Protein AF-A0A318SGP2-F1 (afdb_monomer_lite)

Structure (mmCIF, N/CA/C/O backbone):
data_AF-A0A318SGP2-F1
#
_entry.id   AF-A0A318SGP2-F1
#
loop_
_atom_site.group_PDB
_atom_site.id
_atom_site.type_symbol
_atom_site.label_atom_id
_atom_site.label_alt_id
_atom_site.label_comp_id
_atom_site.label_asym_id
_atom_site.label_entity_id
_atom_site.label_seq_id
_atom_site.pdbx_PDB_ins_code
_atom_site.Cartn_x
_atom_site.Cartn_y
_atom_site.Cartn_z
_atom_site.occupancy
_atom_site.B_iso_or_equiv
_atom_site.auth_seq_id
_atom_site.auth_comp_id
_atom_site.auth_asym_id
_atom_site.auth_atom_id
_atom_site.pdbx_PDB_model_num
ATOM 1 N N . MET A 1 1 ? -17.124 5.085 8.212 1.00 80.06 1 MET A N 1
ATOM 2 C CA . MET A 1 1 ? -16.160 5.738 7.288 1.00 80.06 1 MET A CA 1
ATOM 3 C C . MET A 1 1 ? -14.744 5.190 7.428 1.00 80.06 1 MET A C 1
ATOM 5 O O . MET A 1 1 ? -14.176 4.794 6.423 1.00 80.06 1 MET A O 1
ATOM 9 N N . LEU A 1 2 ? -14.191 5.070 8.640 1.00 85.88 2 LEU A N 1
ATOM 10 C CA . LEU A 1 2 ? -12.833 4.540 8.842 1.00 85.88 2 LEU A CA 1
ATOM 11 C C . LEU A 1 2 ? -12.641 3.121 8.263 1.00 85.88 2 LEU A C 1
ATOM 13 O O . LEU A 1 2 ? -11.645 2.855 7.604 1.00 85.88 2 LEU A O 1
ATOM 17 N N . ARG A 1 3 ? -13.649 2.247 8.393 1.00 88.00 3 ARG A N 1
ATOM 18 C CA . ARG A 1 3 ? -13.656 0.897 7.788 1.00 88.00 3 ARG A CA 1
ATOM 19 C C . ARG A 1 3 ? -13.412 0.915 6.273 1.00 88.00 3 ARG A C 1
ATOM 21 O O . ARG A 1 3 ? -12.718 0.047 5.759 1.00 88.00 3 ARG A O 1
ATOM 28 N N . PHE A 1 4 ? -13.945 1.920 5.574 1.00 89.44 4 PHE A N 1
ATOM 29 C CA . PHE A 1 4 ? -13.763 2.079 4.130 1.00 89.44 4 PHE A CA 1
ATOM 30 C C . PHE A 1 4 ? -12.322 2.467 3.781 1.00 89.44 4 PHE A C 1
ATOM 32 O O . PHE A 1 4 ? -11.757 1.913 2.848 1.00 89.44 4 PHE A O 1
ATOM 39 N N . VAL A 1 5 ? -11.698 3.350 4.568 1.00 90.06 5 VAL A N 1
ATOM 40 C CA . VAL A 1 5 ? -10.284 3.731 4.395 1.00 90.06 5 VAL A CA 1
ATOM 41 C C . VAL A 1 5 ? -9.364 2.517 4.566 1.00 90.06 5 VAL A C 1
ATOM 43 O O . VAL A 1 5 ? -8.446 2.315 3.769 1.00 90.06 5 VAL A O 1
ATOM 46 N N . PHE A 1 6 ? -9.651 1.673 5.563 1.00 91.38 6 PHE A N 1
ATOM 47 C CA . PHE A 1 6 ? -8.962 0.396 5.758 1.00 91.38 6 PHE A CA 1
ATOM 48 C C . PHE A 1 6 ? -9.160 -0.551 4.580 1.00 91.38 6 PHE A C 1
ATOM 50 O O . PHE A 1 6 ? -8.186 -1.094 4.071 1.00 91.38 6 PHE A O 1
ATOM 57 N N . PHE A 1 7 ? -10.404 -0.721 4.131 1.00 93.56 7 PHE A N 1
ATOM 58 C CA . PHE A 1 7 ? -10.723 -1.594 3.009 1.00 93.56 7 PHE A CA 1
ATOM 59 C C . PHE A 1 7 ? -10.036 -1.143 1.715 1.00 93.56 7 PHE A C 1
ATOM 61 O O . PHE A 1 7 ? -9.409 -1.954 1.044 1.00 93.56 7 PHE A O 1
ATOM 68 N N . LEU A 1 8 ? -10.086 0.149 1.385 1.00 92.25 8 LEU A N 1
ATOM 69 C CA . LEU A 1 8 ? -9.478 0.667 0.162 1.00 92.25 8 LEU A CA 1
ATOM 70 C C . LEU A 1 8 ? -7.949 0.540 0.186 1.00 92.25 8 LEU A C 1
ATOM 72 O O . LEU A 1 8 ? -7.353 0.122 -0.805 1.00 92.25 8 LEU A O 1
ATOM 76 N N . SER A 1 9 ? -7.323 0.823 1.334 1.00 91.56 9 SER A N 1
ATOM 77 C CA . SER A 1 9 ? -5.880 0.607 1.511 1.00 91.56 9 SER A CA 1
ATOM 78 C C . SER A 1 9 ? -5.535 -0.883 1.406 1.00 91.56 9 SER A C 1
ATOM 80 O O . SER A 1 9 ? -4.572 -1.247 0.740 1.00 91.56 9 SER A O 1
ATOM 82 N N . ALA A 1 10 ? -6.350 -1.766 1.993 1.00 93.38 10 ALA A N 1
ATOM 83 C CA . ALA A 1 10 ? -6.169 -3.211 1.890 1.00 93.38 10 ALA A CA 1
ATOM 84 C C . ALA A 1 10 ? -6.221 -3.699 0.437 1.00 93.38 10 ALA A C 1
ATOM 86 O O . ALA A 1 10 ? -5.316 -4.407 0.005 1.00 93.38 10 ALA A O 1
ATOM 87 N N . VAL A 1 11 ? -7.234 -3.283 -0.330 1.00 95.62 11 VAL A N 1
ATOM 88 C CA . VAL A 1 11 ? -7.362 -3.627 -1.754 1.00 95.62 11 VAL A CA 1
ATOM 89 C C . VAL A 1 11 ? -6.136 -3.159 -2.535 1.00 95.62 11 VAL A C 1
ATOM 91 O O . VAL A 1 11 ? -5.570 -3.943 -3.292 1.00 95.62 11 VAL A O 1
ATOM 94 N N . PHE A 1 12 ? -5.677 -1.925 -2.309 1.00 93.31 12 PHE A N 1
ATOM 95 C CA . PHE A 1 12 ? -4.464 -1.408 -2.940 1.00 93.31 12 PHE A CA 1
ATOM 96 C C . PHE A 1 12 ? -3.246 -2.304 -2.663 1.00 93.31 12 PHE A C 1
ATOM 98 O O . PHE A 1 12 ? -2.582 -2.755 -3.597 1.00 93.31 12 PHE A O 1
ATOM 105 N N . TYR A 1 13 ? -2.983 -2.618 -1.393 1.00 93.75 13 TYR A N 1
ATOM 106 C CA . TYR A 1 13 ? -1.833 -3.433 -1.000 1.00 93.75 13 TYR A CA 1
ATOM 107 C C . TYR A 1 13 ? -1.910 -4.878 -1.495 1.00 93.75 13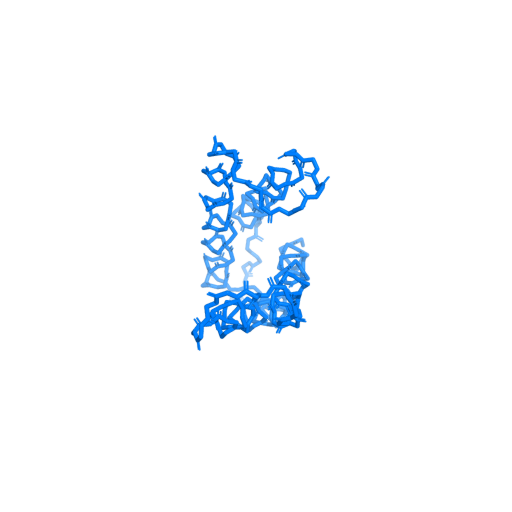 TYR A C 1
ATOM 109 O O . TYR A 1 13 ? -0.885 -5.443 -1.872 1.00 93.75 13 TYR A O 1
ATOM 117 N N . LEU A 1 14 ? -3.107 -5.463 -1.548 1.00 94.12 14 LEU A N 1
ATOM 118 C CA . LEU A 1 14 ? -3.321 -6.799 -2.104 1.00 94.12 14 LEU A CA 1
ATOM 119 C C . LEU A 1 14 ? -3.050 -6.838 -3.608 1.00 94.12 14 LEU A C 1
ATOM 121 O O . LEU A 1 14 ? -2.377 -7.752 -4.078 1.00 94.12 14 LEU A O 1
ATOM 125 N N . VAL A 1 15 ? -3.538 -5.847 -4.358 1.00 92.69 15 VAL A N 1
ATOM 126 C CA . VAL A 1 15 ? -3.337 -5.773 -5.812 1.00 92.69 15 VAL A CA 1
ATOM 127 C C . VAL A 1 15 ? -1.862 -5.550 -6.137 1.00 92.69 15 VAL A C 1
ATOM 129 O O . VAL A 1 15 ? -1.282 -6.311 -6.910 1.00 92.69 15 VAL A O 1
ATOM 132 N N . VAL A 1 16 ? -1.229 -4.551 -5.514 1.00 89.25 16 VAL A N 1
ATOM 133 C CA . VAL A 1 16 ? 0.189 -4.239 -5.750 1.00 89.25 16 VAL A CA 1
ATOM 134 C C . VAL A 1 16 ? 1.088 -5.375 -5.266 1.00 89.25 16 VAL A C 1
ATOM 136 O O . VAL A 1 16 ? 1.995 -5.798 -5.981 1.00 89.25 16 VAL A O 1
ATOM 139 N N . GLY A 1 17 ? 0.822 -5.909 -4.074 1.00 90.12 17 GLY A N 1
ATOM 140 C CA . GLY A 1 17 ? 1.582 -7.020 -3.519 1.00 90.12 17 GLY A CA 1
ATOM 141 C C . GLY A 1 17 ? 1.454 -8.292 -4.357 1.00 90.12 17 GLY A C 1
ATOM 142 O O . GLY A 1 17 ? 2.457 -8.949 -4.632 1.00 90.12 17 GLY A O 1
ATOM 143 N N . GLY A 1 18 ? 0.245 -8.603 -4.833 1.00 91.00 18 GLY A N 1
ATOM 144 C CA . GLY A 1 18 ? -0.004 -9.721 -5.740 1.00 91.00 18 GLY A CA 1
ATOM 145 C C . GLY A 1 18 ? 0.734 -9.563 -7.070 1.00 91.00 18 GLY A C 1
ATOM 146 O O . GLY A 1 18 ? 1.403 -10.496 -7.509 1.00 91.00 18 GLY A O 1
ATOM 147 N N . ALA A 1 19 ? 0.691 -8.371 -7.672 1.00 87.12 19 ALA A N 1
ATOM 148 C CA . ALA A 1 19 ? 1.413 -8.083 -8.911 1.00 87.12 19 ALA A CA 1
ATOM 149 C C . ALA A 1 19 ? 2.934 -8.268 -8.760 1.00 87.12 19 ALA A C 1
ATOM 151 O O . ALA A 1 19 ? 3.571 -8.870 -9.622 1.00 87.12 19 ALA A O 1
ATOM 152 N N . LEU A 1 20 ? 3.514 -7.812 -7.644 1.00 85.75 20 LEU A N 1
ATOM 153 C CA . LEU A 1 20 ? 4.939 -7.995 -7.347 1.00 85.75 20 LEU A CA 1
ATOM 154 C C . LEU A 1 20 ? 5.302 -9.459 -7.064 1.00 85.75 20 LEU A C 1
ATOM 156 O O . LEU A 1 20 ? 6.366 -9.924 -7.473 1.00 85.75 20 LEU A O 1
ATOM 160 N N . TYR A 1 21 ? 4.415 -10.197 -6.395 1.00 85.88 21 TYR A N 1
ATOM 161 C CA . TYR A 1 21 ? 4.620 -11.611 -6.089 1.00 85.88 21 TYR A CA 1
ATOM 162 C C . TYR A 1 21 ? 4.613 -12.490 -7.347 1.00 85.88 21 TYR A C 1
ATOM 164 O O . TYR A 1 21 ? 5.465 -13.366 -7.504 1.00 85.88 21 TYR A O 1
ATOM 172 N N . PHE A 1 22 ? 3.689 -12.235 -8.272 1.00 86.25 22 PHE A N 1
ATOM 173 C CA . PHE A 1 22 ? 3.549 -13.002 -9.512 1.00 86.25 22 PHE A CA 1
ATOM 174 C C . PHE A 1 22 ? 4.337 -12.423 -10.696 1.00 86.25 22 PHE A C 1
ATOM 176 O O . PHE A 1 22 ? 4.126 -12.847 -11.832 1.00 86.25 22 PHE A O 1
ATOM 183 N N . LEU A 1 23 ? 5.260 -11.483 -10.455 1.00 78.69 23 LEU A N 1
ATOM 184 C CA . LEU A 1 23 ? 6.044 -10.858 -11.518 1.00 78.69 23 LEU A CA 1
ATOM 185 C C . LEU A 1 23 ? 6.837 -11.926 -12.314 1.00 78.69 23 LEU A C 1
ATOM 187 O O . LEU A 1 23 ? 7.609 -12.690 -11.713 1.00 78.69 23 LEU A O 1
ATOM 191 N N . PRO A 1 24 ? 6.665 -12.012 -13.651 1.00 69.25 24 PRO A N 1
ATOM 192 C CA . PRO A 1 24 ? 7.335 -13.017 -14.471 1.00 69.25 24 PRO A CA 1
ATOM 193 C C . PRO A 1 24 ? 8.859 -12.864 -14.425 1.00 69.25 24 PRO A C 1
ATOM 195 O O . PRO A 1 24 ? 9.398 -11.779 -14.626 1.00 69.25 24 PRO A O 1
ATOM 198 N N . ALA A 1 25 ? 9.577 -13.970 -14.217 1.00 65.31 25 ALA A N 1
ATOM 199 C CA . ALA A 1 25 ? 11.045 -13.970 -14.192 1.00 65.31 25 ALA A CA 1
ATOM 200 C C . ALA A 1 25 ? 11.685 -13.818 -15.591 1.00 65.31 25 ALA A C 1
ATOM 202 O O . ALA A 1 25 ? 12.902 -13.677 -15.702 1.00 65.31 25 ALA A O 1
ATOM 203 N N . THR A 1 26 ? 10.879 -13.842 -16.657 1.00 59.06 26 THR A N 1
ATOM 204 C CA . THR A 1 26 ? 11.305 -13.888 -18.066 1.00 59.06 26 THR A CA 1
ATOM 205 C C . THR A 1 26 ? 11.908 -12.582 -18.599 1.00 59.06 26 THR A C 1
ATOM 207 O O . THR A 1 26 ? 12.415 -12.574 -19.714 1.00 59.06 26 THR A O 1
ATOM 210 N N . GLY A 1 27 ? 11.919 -11.500 -17.812 1.00 52.06 27 GLY A N 1
ATOM 211 C CA . GLY A 1 27 ? 12.558 -10.223 -18.162 1.00 52.06 27 GLY A CA 1
ATOM 212 C C . GLY A 1 27 ? 13.964 -10.007 -17.586 1.00 52.06 27 GLY A C 1
ATOM 213 O O . GLY A 1 27 ? 14.545 -8.952 -17.817 1.00 52.06 27 GLY A O 1
ATOM 214 N N . VAL A 1 28 ? 14.527 -10.959 -16.829 1.00 52.97 28 VAL A N 1
ATOM 215 C CA . VAL A 1 28 ? 15.836 -10.785 -16.166 1.00 52.97 28 VAL A CA 1
ATOM 216 C C . VAL A 1 28 ? 16.920 -11.598 -16.872 1.00 52.97 28 VAL A C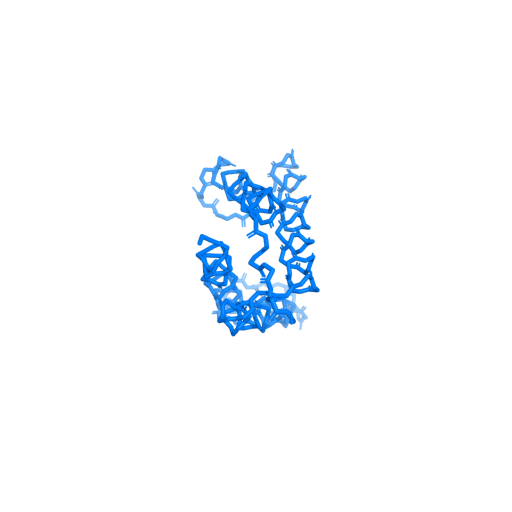 1
ATOM 218 O O . VAL A 1 28 ? 17.556 -12.481 -16.299 1.00 52.97 28 VAL A O 1
ATOM 221 N N . ALA A 1 29 ? 17.111 -11.318 -18.158 1.00 49.69 29 ALA A N 1
ATOM 222 C CA . ALA A 1 29 ? 18.236 -11.838 -18.920 1.00 49.69 29 ALA A CA 1
ATOM 223 C C . ALA A 1 29 ? 19.484 -11.001 -18.590 1.00 49.69 29 ALA A C 1
ATOM 225 O O . ALA A 1 29 ? 19.609 -9.872 -19.051 1.00 49.69 29 ALA A O 1
ATOM 226 N N . GLY A 1 30 ? 20.394 -11.538 -17.770 1.00 52.06 30 GLY A N 1
ATOM 227 C CA . GLY A 1 30 ? 21.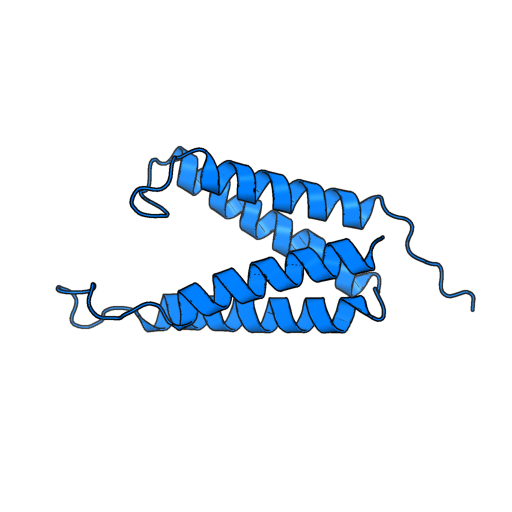738 -10.958 -17.623 1.00 52.06 30 GLY A CA 1
ATOM 228 C C . GLY A 1 30 ? 22.396 -11.034 -16.249 1.00 52.06 30 GLY A C 1
ATOM 229 O O . GLY A 1 30 ? 23.550 -10.640 -16.131 1.00 52.06 30 GLY A O 1
ATOM 230 N N . ILE A 1 31 ? 21.726 -11.543 -15.210 1.00 46.50 31 ILE A N 1
ATOM 231 C CA . ILE A 1 31 ? 22.348 -11.711 -13.887 1.00 46.50 31 ILE A CA 1
ATOM 232 C C . ILE A 1 31 ? 22.041 -13.123 -13.389 1.00 46.50 31 ILE A C 1
ATOM 234 O O . ILE A 1 31 ? 20.889 -13.475 -13.147 1.00 46.50 31 ILE A O 1
ATOM 238 N N . THR A 1 32 ? 23.081 -13.936 -13.209 1.00 53.28 32 THR A N 1
ATOM 239 C CA . THR A 1 32 ? 23.048 -15.297 -12.634 1.00 53.28 32 THR A CA 1
ATOM 240 C C . THR A 1 32 ? 22.464 -15.352 -11.210 1.00 53.28 32 THR A C 1
ATOM 242 O O . THR A 1 32 ? 22.118 -16.423 -10.726 1.00 53.28 32 THR A O 1
ATOM 245 N N . PHE A 1 33 ? 22.269 -14.188 -10.581 1.00 50.25 33 PHE A N 1
ATOM 246 C CA . PHE A 1 33 ? 21.510 -13.933 -9.352 1.00 50.25 33 PHE A CA 1
ATOM 247 C C . PHE A 1 33 ? 20.412 -12.878 -9.576 1.00 50.25 33 PHE A C 1
ATOM 249 O O . PHE A 1 33 ? 20.348 -11.879 -8.864 1.00 50.25 33 PHE A O 1
ATOM 256 N N . SER A 1 34 ? 19.559 -13.045 -10.588 1.00 53.03 34 SER A N 1
ATOM 257 C CA . SER A 1 34 ? 18.332 -12.247 -10.710 1.00 53.03 34 SER A CA 1
ATOM 258 C C . SER A 1 34 ? 17.578 -12.275 -9.372 1.00 53.03 34 SER A C 1
ATOM 260 O O . SER A 1 34 ? 17.125 -13.352 -8.959 1.00 53.03 34 SER A O 1
ATOM 262 N N . PRO A 1 35 ? 17.425 -11.146 -8.651 1.00 68.69 35 PRO A N 1
ATOM 263 C CA . PRO A 1 35 ? 16.802 -11.152 -7.345 1.00 68.69 35 PRO A CA 1
ATOM 264 C C . PRO A 1 35 ? 15.288 -11.130 -7.526 1.00 68.69 35 PRO A C 1
ATOM 266 O O . PRO A 1 35 ? 14.619 -10.302 -6.934 1.00 68.69 35 PRO A O 1
ATOM 269 N N . ALA A 1 36 ? 14.719 -12.037 -8.328 1.00 70.62 36 ALA A N 1
ATOM 270 C CA . ALA A 1 36 ? 13.272 -12.222 -8.434 1.00 70.62 36 ALA A CA 1
ATOM 271 C C . ALA A 1 36 ? 12.643 -12.571 -7.071 1.00 70.62 36 ALA A C 1
ATOM 273 O O . ALA A 1 36 ? 11.441 -12.417 -6.874 1.00 70.62 36 ALA A O 1
ATOM 274 N N . TRP A 1 37 ? 13.458 -13.006 -6.104 1.00 79.94 37 TRP A N 1
ATOM 275 C CA . TRP A 1 37 ? 13.057 -13.160 -4.711 1.00 79.94 37 TRP A CA 1
ATOM 276 C C . TRP A 1 37 ? 12.735 -11.823 -4.024 1.00 79.94 37 TRP A C 1
ATOM 278 O O . TRP A 1 37 ? 11.864 -11.807 -3.166 1.00 79.94 37 TRP A O 1
ATOM 288 N N . LEU A 1 38 ? 13.380 -10.711 -4.396 1.00 81.62 38 LEU A N 1
ATOM 289 C CA . LEU A 1 38 ? 13.170 -9.398 -3.780 1.00 81.62 38 LEU A CA 1
ATOM 290 C C . LEU A 1 38 ? 11.780 -8.809 -4.092 1.00 81.62 38 LEU A C 1
ATOM 292 O O . LEU A 1 38 ? 11.075 -8.481 -3.137 1.00 81.62 38 LEU A O 1
ATOM 296 N N . PRO A 1 39 ? 11.318 -8.719 -5.362 1.00 82.50 39 PRO A N 1
ATOM 297 C CA . PRO A 1 39 ? 9.955 -8.295 -5.652 1.00 82.50 39 PRO A CA 1
ATOM 298 C C . PRO A 1 39 ? 8.939 -9.298 -5.101 1.00 82.50 39 PRO A C 1
ATOM 300 O O . PRO A 1 39 ? 7.900 -8.878 -4.608 1.00 82.50 39 PRO A O 1
ATOM 303 N N . ARG A 1 40 ? 9.255 -10.601 -5.060 1.00 87.25 40 ARG A N 1
ATOM 304 C CA . ARG A 1 40 ? 8.388 -11.598 -4.410 1.00 87.25 40 ARG A CA 1
ATOM 305 C C . ARG A 1 40 ? 8.246 -11.382 -2.913 1.00 87.25 40 ARG A C 1
ATOM 307 O O . ARG A 1 40 ? 7.135 -11.436 -2.401 1.00 87.25 40 ARG A O 1
ATOM 314 N N . LEU A 1 41 ? 9.347 -11.127 -2.214 1.00 89.00 41 LEU A N 1
ATOM 315 C CA . LEU A 1 41 ? 9.346 -10.865 -0.780 1.00 89.00 41 LEU A CA 1
ATOM 316 C C . LEU A 1 41 ? 8.599 -9.566 -0.477 1.00 89.00 41 LEU A C 1
ATOM 318 O O . LEU A 1 41 ? 7.718 -9.561 0.377 1.00 89.00 41 LEU A O 1
ATOM 322 N N . ALA A 1 42 ? 8.898 -8.492 -1.213 1.00 89.12 42 ALA A N 1
ATOM 323 C CA . ALA A 1 42 ? 8.172 -7.232 -1.102 1.00 89.12 42 ALA A CA 1
ATOM 324 C C . ALA A 1 42 ? 6.672 -7.435 -1.369 1.00 89.12 42 ALA A C 1
ATOM 326 O O . ALA A 1 42 ? 5.837 -6.979 -0.592 1.00 89.12 42 ALA A O 1
ATOM 327 N N . GLY A 1 43 ? 6.331 -8.195 -2.412 1.00 89.75 43 GLY A N 1
ATOM 328 C CA . GLY A 1 43 ? 4.962 -8.565 -2.742 1.00 89.75 43 GLY A CA 1
ATOM 329 C C . GLY A 1 43 ? 4.263 -9.318 -1.613 1.00 89.75 43 GLY A C 1
ATOM 330 O O . GLY A 1 43 ? 3.181 -8.922 -1.193 1.00 89.75 43 GLY A O 1
ATOM 331 N N . ALA A 1 44 ? 4.906 -10.344 -1.051 1.00 91.38 44 ALA A N 1
ATOM 332 C CA . ALA A 1 44 ? 4.377 -11.119 0.070 1.00 91.38 44 ALA A CA 1
ATOM 333 C C . ALA A 1 44 ? 4.151 -10.256 1.322 1.00 91.38 44 ALA A C 1
ATOM 335 O O . ALA A 1 44 ? 3.111 -10.378 1.967 1.00 91.38 44 ALA A O 1
ATOM 336 N N . VAL A 1 45 ? 5.084 -9.351 1.640 1.00 93.62 45 VAL A N 1
ATOM 337 C CA . VAL A 1 45 ? 4.948 -8.405 2.760 1.00 93.62 45 VAL A CA 1
ATOM 338 C C . VAL A 1 45 ? 3.757 -7.472 2.542 1.00 93.62 45 VAL A C 1
ATOM 340 O O . VAL A 1 45 ? 2.952 -7.295 3.454 1.00 93.62 45 VAL A O 1
ATOM 343 N N . LEU A 1 46 ? 3.595 -6.916 1.337 1.00 92.88 46 LEU A N 1
ATOM 344 C CA . LEU A 1 46 ? 2.461 -6.045 1.015 1.00 92.88 46 LEU A CA 1
ATOM 345 C C . LEU A 1 46 ? 1.129 -6.804 1.029 1.00 92.88 46 LEU A C 1
ATOM 347 O O . LEU A 1 46 ? 0.149 -6.282 1.551 1.00 92.88 46 LEU A O 1
ATOM 351 N N . VAL A 1 47 ? 1.086 -8.048 0.540 1.00 94.31 47 VAL A N 1
ATOM 352 C CA . VAL A 1 47 ? -0.111 -8.901 0.633 1.00 94.31 47 VAL A CA 1
ATOM 353 C C . VAL A 1 47 ? -0.466 -9.176 2.092 1.00 94.31 47 VAL A C 1
ATOM 355 O O . VAL A 1 47 ? -1.618 -8.993 2.479 1.00 94.31 47 VAL A O 1
ATOM 358 N N . ALA A 1 48 ? 0.507 -9.567 2.920 1.00 94.69 48 ALA A N 1
ATOM 359 C CA . ALA A 1 48 ? 0.290 -9.804 4.346 1.00 94.69 48 ALA A CA 1
ATOM 360 C C . ALA A 1 48 ? -0.220 -8.539 5.055 1.00 94.69 48 ALA A C 1
ATOM 362 O O . ALA A 1 48 ? -1.166 -8.601 5.842 1.00 94.69 48 ALA A O 1
ATOM 363 N N . TRP A 1 49 ? 0.347 -7.379 4.717 1.00 93.94 49 TRP A N 1
ATOM 364 C CA . TRP A 1 49 ? -0.108 -6.086 5.218 1.00 93.94 49 TRP A CA 1
ATOM 365 C C . TRP A 1 49 ? -1.542 -5.764 4.777 1.00 93.94 49 TRP A C 1
ATOM 367 O O . TRP A 1 49 ? -2.377 -5.384 5.598 1.00 93.94 49 TRP A O 1
ATOM 377 N N . GLY A 1 50 ? -1.866 -5.979 3.500 1.00 92.69 50 GLY A N 1
ATOM 378 C CA . GLY A 1 50 ? -3.209 -5.803 2.951 1.00 92.69 50 GLY A CA 1
ATOM 379 C C . GLY A 1 50 ? -4.245 -6.702 3.626 1.00 92.69 50 GLY A C 1
ATOM 380 O O . GLY A 1 50 ? -5.306 -6.223 4.023 1.00 92.69 50 GLY A O 1
ATOM 381 N N . LEU A 1 51 ? -3.922 -7.980 3.846 1.00 94.50 51 LEU A N 1
ATOM 382 C CA . LEU A 1 51 ? -4.766 -8.916 4.598 1.00 94.50 51 LEU A CA 1
ATOM 383 C C . LEU A 1 51 ? -4.999 -8.434 6.035 1.00 94.50 51 LEU A C 1
ATOM 385 O O . LEU A 1 51 ? -6.140 -8.405 6.498 1.00 94.50 51 LEU A O 1
ATOM 389 N N . GLN A 1 52 ? -3.943 -7.991 6.723 1.00 93.69 52 GLN A N 1
ATOM 390 C CA . GLN A 1 52 ? -4.054 -7.451 8.077 1.00 93.69 52 GLN A CA 1
ATOM 391 C C . GLN A 1 52 ? -4.976 -6.224 8.122 1.00 93.69 52 GLN A C 1
ATOM 393 O O . GLN A 1 52 ? -5.808 -6.112 9.026 1.00 93.69 52 GLN A O 1
ATOM 398 N N . LEU A 1 53 ? -4.880 -5.317 7.145 1.00 92.06 53 LEU A N 1
ATOM 399 C CA . LEU A 1 53 ? -5.762 -4.152 7.029 1.00 92.06 53 LEU A CA 1
ATOM 400 C C . LEU A 1 53 ? -7.213 -4.549 6.727 1.00 92.06 53 LEU A C 1
ATOM 402 O O . LEU A 1 53 ? -8.132 -3.982 7.324 1.00 92.06 53 LEU A O 1
ATOM 406 N N . ALA A 1 54 ? -7.430 -5.547 5.866 1.00 92.56 54 ALA A N 1
ATOM 407 C CA . ALA A 1 54 ? -8.758 -6.078 5.570 1.00 92.56 54 ALA 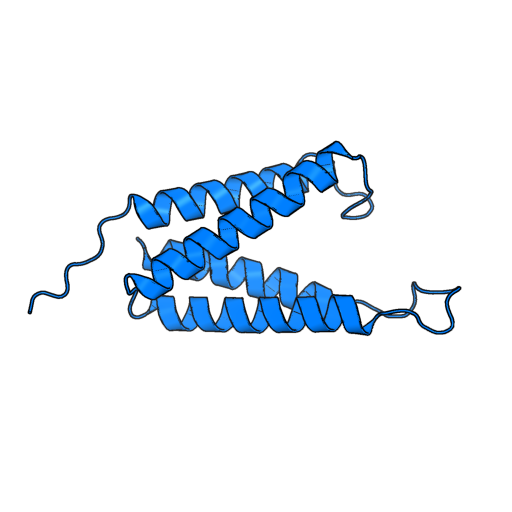A CA 1
ATOM 408 C C . ALA A 1 54 ? -9.425 -6.643 6.832 1.00 92.56 54 ALA A C 1
ATOM 410 O O . ALA A 1 54 ? -10.565 -6.292 7.134 1.00 92.56 54 ALA A O 1
ATOM 411 N N . VAL A 1 55 ? -8.700 -7.436 7.628 1.00 91.81 55 VAL A N 1
ATOM 412 C CA . VAL A 1 55 ? -9.197 -7.968 8.909 1.00 91.81 55 VAL A CA 1
ATOM 413 C C . VAL A 1 55 ? -9.454 -6.834 9.909 1.00 91.81 55 VAL A C 1
ATOM 415 O O . VAL A 1 55 ? -10.514 -6.778 10.542 1.00 91.81 55 VAL A O 1
ATOM 418 N N . SER A 1 56 ? -8.528 -5.876 9.998 1.00 88.75 56 SER A N 1
ATOM 419 C CA . SER A 1 56 ? -8.610 -4.724 10.911 1.00 88.75 56 SER A CA 1
ATOM 420 C C . SER A 1 56 ? -9.743 -3.748 10.567 1.00 88.75 56 SER A C 1
ATOM 422 O O . SER A 1 56 ? -10.184 -2.990 11.431 1.00 88.75 56 SER A O 1
ATOM 424 N N . SER A 1 57 ? -10.278 -3.792 9.341 1.00 88.00 57 SER A N 1
ATOM 425 C CA . SER A 1 57 ? -11.438 -2.986 8.934 1.00 88.00 57 SER A CA 1
ATOM 426 C C . SER A 1 57 ? -12.700 -3.298 9.753 1.00 88.00 57 SER A C 1
ATOM 428 O O . SER A 1 57 ? -13.564 -2.435 9.935 1.00 88.00 57 SER A O 1
ATOM 430 N N . SER A 1 58 ? -12.806 -4.517 10.294 1.00 86.44 58 SER A N 1
ATOM 431 C CA . SER A 1 58 ? -13.945 -4.946 11.107 1.00 86.44 58 SER A CA 1
ATOM 432 C C . SER A 1 58 ? -13.983 -4.251 12.472 1.00 86.44 58 SER A C 1
ATOM 434 O O . SER A 1 58 ? -15.068 -3.895 12.935 1.00 86.44 58 SER A O 1
ATOM 436 N N . ARG A 1 59 ? -12.823 -4.005 13.094 1.00 84.56 59 ARG A N 1
ATOM 437 C CA . ARG A 1 59 ? -12.679 -3.334 14.396 1.00 84.56 59 ARG A CA 1
ATOM 438 C C . ARG A 1 59 ? -11.436 -2.433 14.392 1.00 84.56 59 ARG A C 1
ATOM 440 O O . ARG A 1 59 ? -10.374 -2.854 14.856 1.00 84.56 59 ARG A O 1
ATOM 447 N N . PRO A 1 60 ? -11.549 -1.195 13.880 1.00 81.31 60 PRO A N 1
ATOM 448 C CA . PRO A 1 60 ? -10.421 -0.275 13.824 1.00 81.31 60 PRO A CA 1
ATOM 449 C C . PRO A 1 60 ? -9.964 0.105 15.239 1.00 81.31 60 PRO A C 1
ATOM 451 O O . PRO A 1 60 ? -10.731 0.671 16.014 1.00 81.31 60 PRO A O 1
ATOM 454 N N . SER A 1 61 ? -8.710 -0.192 15.577 1.00 85.50 61 SER A N 1
ATOM 455 C CA . SER A 1 61 ? -8.080 0.205 16.842 1.00 85.50 61 SER A CA 1
ATOM 456 C C . SER A 1 61 ? -7.072 1.329 16.606 1.00 85.50 61 SER A C 1
ATOM 458 O O . SER A 1 61 ? -6.633 1.552 15.477 1.00 85.50 61 SER A O 1
ATOM 460 N N . VAL A 1 62 ? -6.657 2.029 17.669 1.00 84.50 62 VAL A N 1
ATOM 461 C CA . VAL A 1 62 ? -5.630 3.082 17.560 1.00 84.50 62 VAL A CA 1
ATOM 462 C C . VAL A 1 62 ? -4.342 2.535 16.939 1.00 84.50 62 VAL A C 1
ATOM 464 O O . VAL A 1 62 ? -3.811 3.173 16.035 1.00 84.50 62 VAL A O 1
ATOM 467 N N . GLY A 1 63 ? -3.895 1.345 17.357 1.00 86.19 63 GLY A N 1
ATOM 468 C CA . GLY A 1 63 ? -2.686 0.712 16.822 1.00 86.19 63 GLY A CA 1
ATOM 469 C C . GLY A 1 63 ? -2.799 0.344 15.339 1.00 86.19 63 GLY A C 1
ATOM 470 O O . GLY A 1 63 ? -1.848 0.514 14.577 1.00 86.19 63 GLY A O 1
ATOM 471 N N . PHE A 1 64 ? -3.978 -0.092 14.887 1.00 89.25 64 PHE A N 1
ATOM 472 C CA . PHE A 1 64 ? -4.197 -0.375 13.466 1.00 89.25 64 PHE A CA 1
ATOM 473 C C . PHE A 1 64 ? -4.262 0.901 12.626 1.00 89.25 64 PHE A C 1
ATOM 475 O O . PHE A 1 64 ? -3.777 0.913 11.498 1.00 89.25 64 PHE A O 1
ATOM 482 N N . VAL A 1 65 ? -4.818 1.987 13.173 1.00 89.31 65 VAL A N 1
ATOM 483 C CA . VAL A 1 65 ? -4.847 3.294 12.498 1.00 89.31 65 VAL A CA 1
ATOM 484 C C . VAL A 1 65 ? -3.435 3.843 12.339 1.00 89.31 65 VAL A C 1
ATOM 486 O O . VAL A 1 65 ? -3.085 4.286 11.250 1.00 89.31 65 VAL A O 1
ATOM 489 N N . THR A 1 66 ? -2.599 3.778 13.379 1.00 88.69 66 THR A N 1
ATOM 490 C CA . THR A 1 66 ? -1.201 4.226 13.277 1.00 88.69 66 THR A CA 1
ATOM 491 C C . THR A 1 66 ? -0.420 3.394 12.269 1.00 88.69 66 THR A C 1
ATOM 493 O O . THR A 1 66 ? 0.335 3.961 11.487 1.00 88.69 66 THR A O 1
ATOM 496 N N . GLY A 1 67 ? -0.648 2.076 12.234 1.00 90.19 67 GLY A N 1
ATOM 497 C CA . GLY A 1 67 ? -0.072 1.197 11.216 1.00 90.19 67 GLY A CA 1
ATOM 498 C C . GLY A 1 67 ? -0.475 1.617 9.801 1.00 90.19 67 GLY A C 1
ATOM 499 O O . GLY A 1 67 ? 0.392 1.875 8.973 1.00 90.19 67 GLY A O 1
ATOM 500 N N . LEU A 1 68 ? -1.776 1.758 9.534 1.00 92.12 68 LEU A N 1
ATOM 501 C CA . LEU A 1 68 ? -2.296 2.190 8.232 1.00 92.12 68 LEU A CA 1
ATOM 502 C C . LEU A 1 68 ? -1.701 3.537 7.788 1.00 92.12 68 LEU A C 1
ATOM 504 O O . LEU A 1 68 ? -1.228 3.656 6.662 1.00 92.12 68 LEU A O 1
ATOM 508 N N . VAL A 1 69 ? -1.692 4.534 8.677 1.00 93.50 69 VAL A N 1
ATOM 509 C CA . VAL A 1 69 ? -1.137 5.866 8.395 1.00 93.50 69 VAL A CA 1
ATOM 510 C C . VAL A 1 69 ? 0.350 5.773 8.067 1.00 93.50 69 VAL A C 1
ATOM 512 O O . VAL A 1 69 ? 0.776 6.297 7.040 1.00 93.50 69 VAL A O 1
ATOM 515 N N . ALA A 1 70 ? 1.130 5.081 8.900 1.00 92.62 70 ALA A N 1
ATOM 516 C CA . ALA A 1 70 ? 2.564 4.923 8.687 1.00 92.62 70 ALA A CA 1
ATOM 517 C C . ALA A 1 70 ? 2.862 4.197 7.369 1.00 92.62 70 ALA A C 1
ATOM 519 O O . ALA A 1 70 ? 3.693 4.662 6.597 1.00 92.62 70 ALA A O 1
ATOM 520 N N . GLY A 1 71 ? 2.152 3.104 7.078 1.00 91.38 71 GLY A N 1
ATOM 521 C CA . GLY A 1 71 ? 2.323 2.341 5.842 1.00 91.38 71 GLY A CA 1
ATOM 522 C C . GLY A 1 71 ? 1.999 3.163 4.595 1.00 91.38 71 GLY A C 1
ATOM 523 O O . GLY A 1 71 ? 2.804 3.214 3.663 1.00 91.38 71 GLY A O 1
ATOM 524 N N . ASN A 1 72 ? 0.858 3.856 4.593 1.00 94.25 72 ASN A N 1
ATOM 525 C CA . ASN A 1 72 ? 0.435 4.678 3.460 1.00 94.25 72 ASN A CA 1
ATOM 526 C C . ASN A 1 72 ? 1.411 5.839 3.215 1.00 94.25 72 ASN A C 1
ATOM 528 O O . ASN A 1 72 ? 1.795 6.085 2.072 1.00 94.25 72 ASN A O 1
ATOM 532 N N . LEU A 1 73 ? 1.843 6.529 4.278 1.00 93.12 73 LEU A N 1
ATOM 533 C CA . LEU A 1 73 ? 2.801 7.631 4.168 1.00 93.12 73 LEU A CA 1
ATOM 534 C C . LEU A 1 73 ? 4.194 7.153 3.767 1.00 93.12 73 LEU A C 1
ATOM 536 O O . LEU A 1 73 ? 4.848 7.835 2.987 1.00 93.12 73 LEU A O 1
ATOM 540 N N . LEU A 1 74 ? 4.639 5.988 4.246 1.00 92.88 74 LEU A N 1
ATOM 541 C CA . LEU A 1 74 ? 5.929 5.423 3.858 1.00 92.88 74 LEU A CA 1
ATOM 542 C C . LEU A 1 74 ? 5.950 5.103 2.360 1.00 92.88 74 LEU A C 1
ATOM 544 O O . LEU A 1 74 ? 6.888 5.489 1.674 1.00 92.88 74 LEU A O 1
ATOM 548 N N . VAL A 1 75 ? 4.898 4.468 1.833 1.00 90.81 75 VAL A N 1
ATOM 549 C CA . VAL A 1 75 ? 4.796 4.176 0.392 1.00 90.81 75 VAL A CA 1
ATOM 550 C C . VAL A 1 75 ? 4.672 5.452 -0.436 1.00 90.81 75 VAL A C 1
ATOM 552 O O . VAL A 1 75 ? 5.316 5.576 -1.473 1.00 90.81 75 VAL A O 1
ATOM 555 N N . ALA A 1 76 ? 3.895 6.436 0.018 1.00 91.31 76 ALA A N 1
ATOM 556 C CA . ALA A 1 76 ? 3.850 7.732 -0.650 1.00 91.31 76 ALA A CA 1
ATOM 557 C C . ALA A 1 76 ? 5.240 8.402 -0.667 1.00 91.31 76 ALA A C 1
ATOM 559 O O . ALA A 1 76 ? 5.672 8.908 -1.703 1.00 91.31 76 ALA A O 1
ATOM 560 N N . ALA A 1 77 ? 5.968 8.343 0.451 1.00 91.06 77 ALA A N 1
ATOM 561 C CA . ALA A 1 77 ? 7.302 8.913 0.594 1.00 91.06 77 ALA A CA 1
ATOM 562 C C . ALA A 1 77 ? 8.370 8.192 -0.239 1.00 91.06 77 ALA A C 1
ATOM 564 O O . ALA A 1 77 ? 9.356 8.825 -0.599 1.00 91.06 77 ALA A O 1
ATOM 565 N N . THR A 1 78 ? 8.201 6.908 -0.574 1.00 88.69 78 THR A N 1
ATOM 566 C CA . THR A 1 78 ? 9.115 6.213 -1.496 1.00 88.69 78 THR A CA 1
ATOM 567 C C . THR A 1 78 ? 8.779 6.471 -2.963 1.00 88.69 78 THR A C 1
ATOM 569 O O . THR A 1 78 ? 9.690 6.554 -3.787 1.00 88.69 78 THR A O 1
ATOM 572 N N . LEU A 1 79 ? 7.498 6.646 -3.300 1.00 85.25 79 LEU A N 1
ATOM 573 C CA . LEU A 1 79 ? 7.062 6.911 -4.672 1.00 85.25 79 LEU A CA 1
ATOM 574 C C . LEU A 1 79 ? 7.492 8.297 -5.164 1.00 85.25 79 LEU A C 1
ATOM 576 O O . LEU A 1 79 ? 7.966 8.411 -6.290 1.00 85.25 79 LEU A O 1
ATOM 580 N N . VAL A 1 80 ? 7.372 9.347 -4.344 1.00 86.62 80 VAL A N 1
ATOM 581 C CA . VAL A 1 80 ? 7.673 10.723 -4.790 1.00 86.62 80 VAL A CA 1
ATOM 582 C C . VAL A 1 80 ? 9.130 10.889 -5.262 1.00 86.62 80 VAL A C 1
ATOM 584 O O . VAL A 1 80 ? 9.321 11.335 -6.393 1.00 86.62 80 VAL A O 1
ATOM 587 N N . PRO A 1 81 ? 10.169 10.504 -4.493 1.00 84.88 81 PRO A N 1
ATOM 588 C CA . PRO A 1 81 ? 11.557 10.624 -4.940 1.00 84.88 81 PRO A CA 1
ATOM 589 C C . PRO A 1 81 ? 11.853 9.779 -6.176 1.00 84.88 81 PRO A C 1
ATOM 591 O O . PRO A 1 81 ? 12.613 10.203 -7.040 1.00 84.88 81 PRO A O 1
ATOM 594 N N . ALA A 1 82 ? 11.239 8.599 -6.276 1.00 82.75 82 ALA A N 1
ATOM 595 C CA . ALA A 1 82 ? 11.435 7.710 -7.410 1.00 82.75 82 ALA A CA 1
ATOM 596 C C . ALA A 1 82 ? 10.816 8.262 -8.709 1.00 82.75 82 ALA A C 1
ATOM 598 O O . ALA A 1 82 ? 11.338 8.025 -9.793 1.00 82.75 82 ALA A O 1
ATOM 599 N N . VAL A 1 83 ? 9.731 9.035 -8.608 1.00 85.25 83 VAL A N 1
ATOM 600 C CA . VAL A 1 83 ? 9.161 9.781 -9.740 1.00 85.25 83 VAL A CA 1
ATOM 601 C C . VAL A 1 83 ? 10.059 10.957 -10.122 1.00 85.25 83 VAL A C 1
ATOM 603 O O . VAL A 1 83 ? 10.343 11.164 -11.299 1.00 85.25 83 VAL A O 1
ATOM 606 N N . LEU A 1 84 ? 10.535 11.716 -9.131 1.00 84.75 84 LEU A N 1
ATOM 607 C CA . LEU A 1 84 ? 11.391 12.885 -9.356 1.00 84.75 84 LEU A CA 1
ATOM 608 C C . LEU A 1 84 ? 12.772 12.524 -9.917 1.00 84.75 84 LEU A C 1
ATOM 610 O O . LEU A 1 84 ? 13.376 13.342 -10.604 1.00 84.75 84 LEU A O 1
ATOM 614 N N . SER A 1 85 ? 13.268 11.310 -9.662 1.00 83.75 85 SER A N 1
ATOM 615 C CA . SER A 1 85 ? 14.527 10.822 -10.234 1.00 83.75 85 SER A CA 1
ATOM 616 C C . SER A 1 85 ? 14.424 10.445 -11.717 1.00 83.75 85 SER A C 1
ATOM 618 O O . SER A 1 85 ? 15.439 10.107 -12.323 1.00 83.75 85 SER A O 1
ATOM 620 N N . GLY A 1 86 ? 13.223 10.492 -12.309 1.00 73.69 86 GLY A N 1
ATOM 621 C CA . GLY A 1 86 ? 12.989 10.091 -13.696 1.00 73.69 86 GLY A CA 1
ATOM 622 C C . GLY A 1 86 ? 13.126 8.585 -13.924 1.00 73.69 86 GLY A C 1
ATOM 623 O O . GLY A 1 86 ? 13.259 8.149 -15.068 1.00 73.69 86 GLY A O 1
ATOM 624 N N . ALA A 1 87 ? 13.114 7.781 -12.855 1.00 69.75 87 ALA A N 1
ATOM 625 C CA . ALA A 1 87 ? 13.202 6.336 -12.976 1.00 69.75 87 ALA A CA 1
ATOM 626 C C . ALA A 1 87 ? 11.949 5.786 -13.689 1.00 69.75 87 ALA A C 1
ATOM 628 O O . ALA A 1 87 ? 10.825 6.147 -13.320 1.00 69.75 87 ALA A O 1
ATOM 629 N N . PRO A 1 88 ? 12.104 4.881 -14.674 1.00 65.44 88 PRO A N 1
ATOM 630 C CA . PRO A 1 88 ? 10.974 4.202 -15.295 1.00 65.44 88 PRO A CA 1
ATOM 631 C C . PRO A 1 88 ? 10.366 3.216 -14.288 1.00 65.44 88 PRO A C 1
ATOM 633 O O . PRO A 1 88 ? 10.756 2.054 -14.209 1.00 65.44 88 PRO A O 1
ATOM 636 N N . LEU A 1 89 ? 9.434 3.702 -13.466 1.00 66.19 89 LEU A N 1
ATOM 637 C CA . LEU A 1 89 ? 8.820 2.924 -12.387 1.00 66.19 89 LEU A CA 1
ATOM 638 C C . LEU A 1 89 ? 7.836 1.870 -12.898 1.00 66.19 89 LEU A C 1
ATOM 640 O O . LEU A 1 89 ? 7.733 0.793 -12.318 1.00 66.19 89 LEU A O 1
ATOM 644 N N . PHE A 1 90 ? 7.106 2.183 -13.970 1.00 64.56 90 PHE A N 1
ATOM 645 C CA . PHE A 1 90 ? 6.011 1.354 -14.468 1.00 64.56 90 PHE A CA 1
ATOM 646 C C . PHE A 1 90 ? 5.905 1.405 -15.998 1.00 64.56 90 PHE A C 1
ATOM 648 O O . PHE A 1 90 ? 4.874 1.806 -16.531 1.00 64.56 90 PHE A O 1
ATOM 655 N N . GLY A 1 91 ? 6.969 1.017 -16.708 1.00 69.19 91 GLY A N 1
ATOM 656 C CA . GLY A 1 91 ? 6.956 0.926 -18.176 1.00 69.19 91 GLY A CA 1
ATOM 657 C C . GLY A 1 91 ? 6.403 2.192 -18.847 1.00 69.19 91 GLY A C 1
ATOM 658 O O . GLY A 1 91 ? 6.883 3.287 -18.564 1.00 69.19 91 GLY A O 1
ATOM 659 N N . ASP A 1 92 ? 5.364 2.030 -19.672 1.00 68.62 92 ASP A N 1
ATOM 660 C CA . ASP A 1 92 ? 4.715 3.103 -20.447 1.00 68.62 92 ASP A CA 1
ATOM 661 C C . ASP A 1 92 ? 3.698 3.950 -19.657 1.00 68.62 92 ASP A C 1
ATOM 663 O O . ASP A 1 92 ? 2.995 4.783 -20.236 1.00 68.62 92 ASP A O 1
ATOM 667 N N . LEU A 1 93 ? 3.553 3.749 -18.341 1.00 69.50 93 LEU A N 1
ATOM 668 C CA . LEU A 1 93 ? 2.615 4.558 -17.564 1.00 69.50 93 LEU A CA 1
ATOM 669 C C . LEU A 1 93 ? 3.083 6.019 -17.483 1.00 69.50 93 LEU A C 1
ATOM 671 O O . LEU A 1 93 ? 4.265 6.290 -17.254 1.00 69.50 93 LEU A O 1
ATOM 675 N N . PRO A 1 94 ? 2.154 6.985 -17.599 1.00 77.12 94 PRO A N 1
ATOM 676 C CA . PRO A 1 94 ? 2.496 8.392 -17.482 1.00 77.12 94 PRO A CA 1
ATOM 677 C C . PRO A 1 94 ? 3.060 8.687 -16.089 1.00 77.12 94 PRO A C 1
ATOM 679 O O . PRO A 1 94 ? 2.545 8.189 -15.086 1.00 77.12 94 PRO A O 1
ATOM 682 N N . LEU A 1 95 ? 4.059 9.574 -16.019 1.00 74.88 95 LEU A N 1
ATOM 683 C CA . LEU A 1 95 ? 4.728 10.021 -14.784 1.00 74.88 95 LEU A CA 1
ATOM 684 C C . LEU A 1 95 ? 3.743 10.446 -13.672 1.00 74.88 95 LEU A C 1
ATOM 686 O O . LEU A 1 95 ? 4.027 10.331 -12.482 1.00 74.88 95 LEU A O 1
ATOM 690 N N . LEU A 1 96 ? 2.557 10.914 -14.062 1.00 81.56 96 LEU A N 1
ATOM 691 C CA . LEU A 1 96 ? 1.491 11.331 -13.155 1.00 81.56 96 LEU A CA 1
ATOM 692 C C . LEU A 1 96 ? 0.849 10.168 -12.384 1.00 81.56 96 LEU A C 1
ATOM 694 O O . LEU A 1 96 ? 0.386 10.380 -11.269 1.00 81.56 96 LEU A O 1
ATOM 698 N N . ALA A 1 97 ? 0.826 8.949 -12.927 1.00 82.56 97 ALA A N 1
ATOM 699 C CA . ALA A 1 97 ? 0.176 7.799 -12.296 1.00 82.56 97 ALA A CA 1
ATOM 700 C C . ALA A 1 97 ? 0.740 7.467 -10.894 1.00 82.56 97 ALA A C 1
ATOM 702 O O . ALA A 1 97 ? -0.042 7.445 -9.939 1.00 82.56 97 ALA A O 1
ATOM 703 N N . PRO A 1 98 ? 2.061 7.271 -10.703 1.00 82.44 98 PRO A N 1
ATOM 704 C CA . PRO A 1 98 ? 2.627 7.036 -9.370 1.00 82.44 98 PRO A CA 1
ATOM 705 C C . PRO A 1 98 ? 2.429 8.219 -8.412 1.00 82.44 98 PRO A C 1
ATOM 707 O O . PRO A 1 98 ? 2.253 8.006 -7.212 1.00 82.44 98 PRO A O 1
ATOM 710 N N . LEU A 1 99 ? 2.392 9.456 -8.920 1.00 86.38 99 LEU A N 1
ATOM 711 C CA . LEU A 1 99 ? 2.136 10.643 -8.100 1.00 86.38 99 LEU A CA 1
ATOM 712 C C . LEU A 1 99 ? 0.681 10.701 -7.614 1.00 86.38 99 LEU A C 1
ATOM 714 O O . LEU A 1 99 ? 0.430 11.011 -6.451 1.00 86.38 99 LEU A O 1
ATOM 718 N N . VAL A 1 100 ? -0.276 10.344 -8.476 1.00 89.31 100 VAL A N 1
ATOM 719 C CA . VAL A 1 100 ? -1.694 10.211 -8.110 1.00 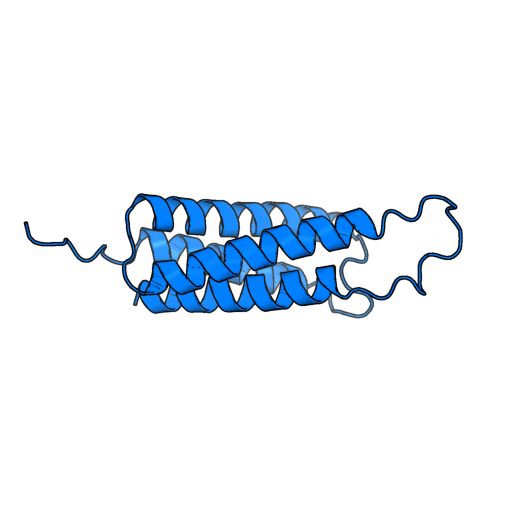89.31 100 VAL A CA 1
ATOM 720 C C . VAL A 1 100 ? -1.864 9.134 -7.043 1.00 89.31 100 VAL A C 1
ATOM 722 O O . VAL A 1 100 ? -2.559 9.363 -6.056 1.00 89.31 100 VAL A O 1
ATOM 725 N N . VAL A 1 101 ? -1.191 7.989 -7.186 1.00 88.44 101 VAL A N 1
ATOM 726 C CA . VAL A 1 101 ? -1.205 6.924 -6.170 1.00 88.44 101 VAL A CA 1
ATOM 727 C C . VAL A 1 101 ? -0.641 7.422 -4.837 1.00 88.44 101 VAL A C 1
ATOM 729 O O . VAL A 1 101 ? -1.280 7.235 -3.802 1.00 88.44 101 VAL A O 1
ATOM 732 N N . ALA A 1 102 ? 0.511 8.100 -4.846 1.00 89.19 102 ALA A N 1
ATOM 733 C CA . ALA A 1 102 ? 1.100 8.677 -3.638 1.00 89.19 102 ALA A CA 1
ATOM 734 C C . ALA A 1 102 ? 0.156 9.691 -2.967 1.00 89.19 102 ALA A C 1
ATOM 736 O O . ALA A 1 102 ? -0.052 9.639 -1.754 1.00 89.19 102 ALA A O 1
ATOM 737 N N . GLY A 1 103 ? -0.475 10.563 -3.760 1.00 90.94 103 GLY A N 1
ATOM 738 C CA . GLY A 1 103 ? -1.473 11.520 -3.288 1.00 90.94 103 GLY A CA 1
ATOM 739 C C . GLY A 1 103 ? -2.698 10.841 -2.672 1.00 90.94 103 GLY A C 1
ATOM 740 O O . GLY A 1 103 ? -3.121 11.214 -1.580 1.00 90.94 103 GLY A O 1
ATOM 741 N N . LEU A 1 104 ? -3.234 9.799 -3.315 1.00 92.31 104 LEU A N 1
ATOM 742 C CA . LEU A 1 104 ? -4.361 9.020 -2.792 1.00 92.31 104 LEU A CA 1
ATOM 743 C C . LEU A 1 104 ? -4.015 8.349 -1.457 1.00 92.31 104 LEU A C 1
ATOM 745 O O . LEU A 1 104 ? -4.797 8.439 -0.512 1.00 92.31 104 LEU A O 1
ATOM 749 N N . LEU A 1 105 ? -2.840 7.725 -1.344 1.00 91.94 105 LEU A N 1
ATOM 750 C CA . LEU A 1 105 ? -2.386 7.108 -0.093 1.00 91.94 105 LEU A CA 1
ATOM 751 C C . LEU A 1 105 ? -2.223 8.141 1.028 1.00 91.94 105 LEU A C 1
ATOM 753 O O . LEU A 1 105 ? -2.654 7.888 2.156 1.00 91.94 105 LEU A O 1
ATOM 757 N N . ALA A 1 106 ? -1.671 9.317 0.720 1.00 92.38 106 ALA A N 1
ATOM 758 C CA . ALA A 1 106 ? -1.557 10.418 1.672 1.00 92.38 106 ALA A CA 1
ATOM 759 C C . ALA A 1 106 ? -2.935 10.922 2.131 1.00 92.38 106 ALA A C 1
ATOM 761 O O . ALA A 1 106 ? -3.160 11.091 3.329 1.00 92.38 106 ALA A O 1
ATOM 762 N N . VAL A 1 107 ? -3.891 11.085 1.211 1.00 93.12 107 VAL A N 1
ATOM 763 C CA . VAL A 1 107 ? -5.274 11.457 1.549 1.00 93.12 107 VAL A CA 1
ATOM 764 C C . VAL A 1 107 ? -5.916 10.399 2.445 1.00 93.12 107 VAL A C 1
ATOM 766 O O . VAL A 1 107 ? -6.520 10.748 3.456 1.00 93.12 107 VAL A O 1
ATOM 769 N N . LEU A 1 108 ? -5.748 9.108 2.144 1.00 91.56 108 LEU A N 1
ATOM 770 C CA . LEU A 1 108 ? -6.262 8.025 2.988 1.00 91.56 108 LEU A CA 1
ATOM 771 C C . LEU A 1 108 ? -5.633 8.035 4.387 1.00 91.56 108 LEU A C 1
ATOM 773 O O . LEU A 1 108 ? -6.340 7.818 5.370 1.00 91.56 108 LEU A O 1
ATOM 777 N N . ALA A 1 109 ? -4.338 8.340 4.495 1.00 90.44 109 ALA A N 1
ATOM 778 C CA . ALA A 1 109 ? -3.668 8.508 5.780 1.00 90.44 109 ALA A CA 1
ATOM 779 C C . ALA A 1 109 ? -4.256 9.685 6.579 1.00 90.44 109 ALA A C 1
ATOM 781 O O . ALA A 1 109 ? -4.602 9.523 7.749 1.00 90.44 109 ALA A O 1
ATOM 782 N N . VAL A 1 110 ? -4.453 10.847 5.948 1.00 91.31 110 VAL A N 1
ATOM 783 C CA . VAL A 1 110 ? -5.074 12.018 6.594 1.00 91.31 110 VAL A CA 1
ATOM 784 C C . VAL A 1 110 ? -6.504 11.705 7.034 1.00 91.31 110 VAL A C 1
ATOM 786 O O . VAL A 1 110 ? -6.871 11.973 8.178 1.00 91.31 110 VAL A O 1
ATOM 789 N N . LEU A 1 111 ? -7.304 11.073 6.171 1.00 90.50 111 LEU A N 1
ATOM 790 C CA . LEU A 1 111 ? -8.667 10.663 6.506 1.00 90.50 111 LEU A CA 1
ATOM 791 C C . LEU A 1 111 ? -8.692 9.702 7.697 1.00 90.50 111 LEU A C 1
ATOM 793 O O . LEU A 1 111 ? -9.558 9.831 8.558 1.00 90.50 111 LEU A O 1
ATOM 797 N N . ALA A 1 112 ? -7.740 8.774 7.799 1.00 87.31 112 ALA A N 1
ATOM 798 C CA . ALA A 1 112 ? -7.658 7.863 8.937 1.00 87.31 112 ALA A CA 1
ATOM 799 C C . ALA A 1 112 ? -7.356 8.572 10.270 1.00 87.31 112 ALA A C 1
ATOM 801 O O . ALA A 1 112 ? -7.787 8.096 11.321 1.00 87.31 112 ALA A O 1
ATOM 802 N N . VAL A 1 113 ? -6.638 9.701 10.236 1.00 87.06 113 VAL A N 1
ATOM 803 C CA . VAL A 1 113 ? -6.353 10.533 11.418 1.00 87.06 113 VAL A CA 1
ATOM 804 C C . VAL A 1 113 ? -7.554 11.397 11.800 1.00 87.06 113 VAL A C 1
ATOM 806 O O . VAL A 1 113 ? -7.880 11.497 12.981 1.00 87.06 113 VAL A O 1
ATOM 809 N N . VAL A 1 114 ? -8.196 12.023 10.811 1.00 87.06 114 VAL A N 1
ATOM 810 C CA . VAL A 1 114 ? -9.263 13.016 11.023 1.00 87.06 114 VAL A CA 1
ATOM 811 C C . VAL A 1 114 ? -10.610 12.360 11.326 1.00 87.06 114 VAL A C 1
ATOM 813 O O . VAL A 1 114 ? -11.418 12.925 12.064 1.00 87.06 114 VAL A O 1
ATOM 816 N N . LEU A 1 115 ? -10.879 11.171 10.778 1.00 84.31 115 LEU A N 1
ATOM 817 C CA . LEU A 1 115 ? -12.148 10.490 11.011 1.00 84.31 115 LEU A CA 1
ATOM 818 C C . LEU A 1 115 ? -12.291 10.098 12.491 1.00 84.31 115 LEU A C 1
ATOM 820 O O . LEU A 1 115 ? -11.374 9.502 13.065 1.00 84.31 115 LEU A O 1
ATOM 824 N N . PRO A 1 116 ? -13.451 10.379 13.112 1.00 65.75 116 PRO A N 1
ATOM 825 C CA . PRO A 1 116 ? -13.669 10.081 14.515 1.00 65.75 116 PRO A CA 1
ATOM 826 C C . PRO A 1 116 ? -13.511 8.581 14.756 1.00 65.75 116 PRO A C 1
ATOM 828 O O . PRO A 1 116 ? -14.180 7.750 14.137 1.00 65.75 116 PRO A O 1
ATOM 831 N N . LYS A 1 117 ? -12.607 8.239 15.677 1.00 67.81 117 LYS A N 1
ATOM 832 C CA . LYS A 1 117 ? -12.497 6.887 16.216 1.00 67.81 117 LYS A CA 1
ATOM 833 C C . LYS A 1 117 ? -13.791 6.634 16.971 1.00 67.81 117 LYS A C 1
ATOM 835 O O . LYS A 1 117 ? -14.077 7.356 17.926 1.00 67.81 117 LYS A O 1
ATOM 840 N N . GLU A 1 118 ? -14.585 5.667 16.523 1.00 59.47 118 GLU A N 1
ATOM 841 C CA . GLU A 1 118 ? -15.739 5.201 17.287 1.00 59.47 118 GLU A CA 1
ATOM 842 C C . GLU A 1 118 ? -15.219 4.838 18.682 1.00 59.47 118 GLU A C 1
ATOM 844 O O . GLU A 1 118 ? -14.484 3.866 18.852 1.00 59.47 118 GLU A O 1
ATOM 849 N N . ARG A 1 119 ? -15.496 5.700 19.671 1.00 52.19 119 ARG A N 1
ATOM 850 C CA . ARG A 1 119 ? -15.207 5.406 21.070 1.00 52.19 119 ARG A CA 1
ATOM 851 C C . ARG A 1 119 ? -16.026 4.169 21.381 1.00 52.19 119 ARG A C 1
ATOM 853 O O . ARG A 1 119 ? -17.248 4.264 21.496 1.00 52.19 119 ARG A O 1
ATOM 860 N N . THR A 1 120 ? -15.360 3.029 21.511 1.00 48.00 120 THR A N 1
ATOM 861 C CA . THR A 1 120 ? -15.907 1.884 22.224 1.00 48.00 120 THR A CA 1
ATOM 862 C C . THR A 1 120 ? -16.304 2.429 23.591 1.00 48.00 120 THR A C 1
ATOM 864 O O . THR A 1 120 ? -15.438 2.794 24.387 1.00 48.00 120 THR A O 1
ATOM 867 N N . ARG A 1 121 ? -17.606 2.648 23.800 1.00 44.56 121 ARG A N 1
ATOM 868 C CA . ARG A 1 121 ? -18.141 3.002 25.111 1.00 44.56 121 ARG A CA 1
ATOM 869 C C . ARG A 1 121 ? -17.828 1.800 25.999 1.00 44.56 121 ARG A C 1
ATOM 871 O O . ARG A 1 121 ? -18.364 0.722 25.752 1.00 44.56 121 ARG A O 1
ATOM 878 N N . LEU A 1 122 ? -16.863 1.982 26.898 1.00 42.06 122 LEU A N 1
ATOM 879 C CA . LEU A 1 122 ? -16.728 1.162 28.096 1.00 42.06 122 LEU A CA 1
ATOM 880 C C . LEU A 1 122 ? -17.905 1.478 29.018 1.00 42.06 122 LEU A C 1
ATOM 882 O O . LEU A 1 122 ? -18.286 2.674 29.063 1.00 42.06 122 LEU A O 1
#

pLDDT: mean 82.1, std 13.6, range [42.06, 95.62]

Foldseek 3Di:
DLLVLLLVQLVVLLVQLVCLLPPDPVPPPDDPCPPSVVSNVSSVVSNVLSVVSNVCSVPPDPVSLVVLLCVLQVQLVVLPVCLVVVHPPDPPDDSVVSNVSSVVSNVSNVCSVPPDRPPPDD

Sequence (122 aa):
MLRFVFFLSAVFYLVVGGALYFLPATGVAGITFSPAWLPRLAGAVLVAWGLQLAVSSSRPSVGFVTGLVAGNLLVAATLVPAVLSGAPL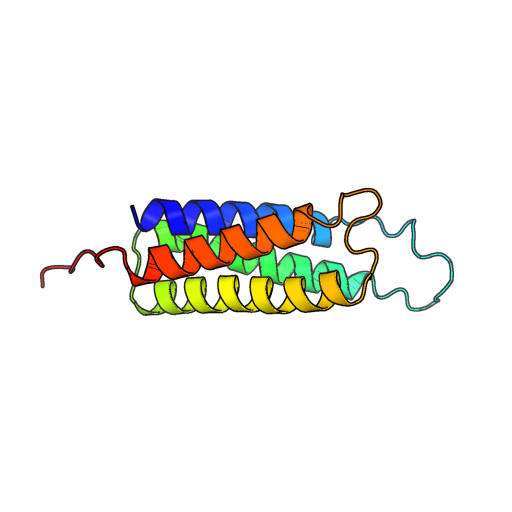FGDLPLLAPLVVAGLLAVLAVLAVVLPKERTRL

Organism: NCBI:txid694435

Radius of gyration: 16.39 Å; chains: 1; bounding box: 41×28×48 Å

Secondary structure (DSSP, 8-state):
-HHHHHHHHHHHHHHHHHHHHT--GGG-TT-TT--THHHHHHHHHHHHHHHHHHHHTTS--HHHHHHHHHHHHHHHHHHHHHHHTT--SSTTS-THHHHHHHHHHHHHHHHHHHSPP-----